Protein AF-A0AA43M9Z5-F1 (afdb_monomer_lite)

Foldseek 3Di:
DVVVQVLQLVLLVVLVVCVLVVNDLVRSCVVSVHDSVVSVVSVVQFQDDDPDDDDDDPPPCPPPCSVVCVVPVVRTDPDPPSSHDDDPDDPDLFDPVNLVVLLVVLVVFVVVVVDPAREDDLVSQQVVCCVPTDDPPDHDDSVNSVVSCVVSQKDLDQDDPVCVVQNVVCVRHSIGRD

Radius of gyration: 25.58 Å; chains: 1; bounding box: 58×34×64 Å

Sequence (178 aa):
MKRKLKLLEYRRLQGARLLMKGVPKAEVARQLGVSRQSVQNWAIRLTVKRETGFGGNVANSFHAEQDEFLRNKKRYKTSYQDLRCQPLGRPRMIAKADLHWLKKVLKAGAKNSGYSTDKWTLSRIQDLIQKACLAEGETISRTQVMRTIQELGFGCAKPSSENQALLRKWERLGWIEV

Organism: NCBI:txid1743169

Secondary structure (DSSP, 8-state):
-HHHHHHHHHHHHHHHHHHHTT--HHHHHHHHT--HHHHHHHHHHHS---SS-----TTS-TTTHHHHHHHTGGGS-S-GGGGS-PPPSSPPSS-HHHHHHHHHHHHH-GGGGT-SSS---HHHHHHHHHHHT--TT----HHHHHHHHHHTTEE-SPPPTT-HHHHHHHHHHS-EE-

pLDDT: mean 71.82, std 17.53, range [29.47, 91.69]

Structure (mmCIF, N/CA/C/O backbone):
data_AF-A0AA43M9Z5-F1
#
_entry.id   AF-A0AA43M9Z5-F1
#
loop_
_atom_site.group_PDB
_atom_site.id
_atom_site.type_symbol
_atom_site.label_atom_id
_atom_site.label_alt_id
_atom_site.label_comp_id
_atom_site.label_asym_id
_atom_site.label_entity_id
_atom_site.label_seq_id
_atom_site.pdbx_PDB_ins_code
_atom_site.Cartn_x
_atom_site.Cartn_y
_atom_site.Cartn_z
_atom_site.occupancy
_atom_site.B_iso_or_equiv
_atom_site.auth_seq_id
_atom_site.auth_comp_id
_atom_site.auth_asym_id
_atom_site.auth_atom_id
_atom_site.pdbx_PDB_model_num
ATOM 1 N N . MET A 1 1 ? -2.657 12.749 -11.874 1.00 52.72 1 MET A N 1
ATOM 2 C CA . MET A 1 1 ? -1.546 11.787 -11.635 1.00 52.72 1 MET A CA 1
ATOM 3 C C . MET A 1 1 ? -1.755 10.404 -12.282 1.00 52.72 1 MET A C 1
ATOM 5 O O . MET A 1 1 ? -0.901 9.981 -13.053 1.00 52.72 1 MET A O 1
ATOM 9 N N . LYS A 1 2 ? -2.891 9.713 -12.064 1.00 50.81 2 LYS A N 1
ATOM 10 C CA . LYS A 1 2 ? -3.145 8.337 -12.568 1.00 50.81 2 LYS A CA 1
ATOM 11 C C . LYS A 1 2 ? -3.080 8.168 -14.104 1.00 50.81 2 LYS A C 1
ATOM 13 O O . LYS A 1 2 ? -2.555 7.167 -14.577 1.00 50.81 2 LYS A O 1
ATOM 18 N N . ARG A 1 3 ? -3.558 9.148 -14.890 1.00 47.16 3 ARG A N 1
ATOM 19 C CA . ARG A 1 3 ? -3.531 9.106 -16.374 1.00 47.16 3 ARG A CA 1
ATOM 20 C C . ARG A 1 3 ? -2.104 9.084 -16.951 1.00 47.16 3 ARG A C 1
ATOM 22 O O . ARG A 1 3 ? -1.820 8.287 -17.837 1.00 47.16 3 ARG A O 1
ATOM 29 N N . LYS A 1 4 ? -1.189 9.887 -16.392 1.00 60.78 4 LYS A N 1
ATOM 30 C CA . LYS A 1 4 ? 0.230 9.942 -16.798 1.00 60.78 4 LYS A CA 1
ATOM 31 C C . LYS A 1 4 ? 0.947 8.608 -16.551 1.00 60.78 4 LYS A C 1
ATOM 33 O O . LYS A 1 4 ? 1.700 8.154 -17.403 1.00 60.78 4 LYS A O 1
ATOM 38 N N . LEU A 1 5 ? 0.666 7.951 -15.422 1.00 63.03 5 LEU A N 1
ATOM 39 C CA . LEU A 1 5 ? 1.233 6.637 -15.093 1.00 63.03 5 LEU A CA 1
ATOM 40 C C . LEU A 1 5 ? 0.762 5.547 -16.065 1.00 63.03 5 LEU A C 1
ATOM 42 O O . LEU A 1 5 ? 1.591 4.796 -16.574 1.00 63.03 5 LEU A O 1
ATOM 46 N N . LYS A 1 6 ? -0.538 5.522 -16.393 1.00 67.00 6 LYS A N 1
ATOM 47 C CA . LYS A 1 6 ? -1.093 4.597 -17.395 1.00 67.00 6 LYS A CA 1
ATOM 48 C C . LYS A 1 6 ? -0.461 4.790 -18.778 1.00 67.00 6 LYS A C 1
ATOM 50 O O . LYS A 1 6 ? -0.138 3.808 -19.435 1.00 67.00 6 LYS A O 1
ATOM 55 N N . LEU A 1 7 ? -0.232 6.036 -19.200 1.00 71.50 7 LEU A N 1
ATOM 56 C CA . LEU A 1 7 ? 0.425 6.331 -20.479 1.00 71.50 7 LEU A CA 1
ATOM 57 C C . LEU A 1 7 ? 1.883 5.844 -20.512 1.00 71.50 7 LEU A C 1
ATOM 59 O O . LEU A 1 7 ? 2.327 5.270 -21.503 1.00 71.50 7 LEU A O 1
ATOM 63 N N . LEU A 1 8 ? 2.630 6.044 -19.423 1.00 72.56 8 LEU A N 1
ATOM 64 C CA . LEU A 1 8 ? 4.006 5.552 -19.315 1.00 72.56 8 LEU A CA 1
ATOM 65 C C . LEU A 1 8 ? 4.063 4.021 -19.302 1.00 72.56 8 LEU A C 1
ATOM 67 O O . LEU A 1 8 ? 4.955 3.441 -19.913 1.00 72.56 8 LEU A O 1
ATOM 71 N N . GLU A 1 9 ? 3.108 3.367 -18.643 1.00 75.06 9 GLU A N 1
ATOM 72 C CA . GLU A 1 9 ? 2.960 1.913 -18.694 1.00 75.06 9 GLU A CA 1
ATOM 73 C C . GLU A 1 9 ? 2.665 1.418 -20.107 1.00 75.06 9 GLU A C 1
ATOM 75 O O . GLU A 1 9 ? 3.352 0.524 -20.591 1.00 75.06 9 GLU A O 1
ATOM 80 N N . TYR A 1 10 ? 1.720 2.054 -20.801 1.00 72.06 10 TYR A N 1
ATOM 81 C CA . TYR A 1 10 ? 1.410 1.743 -22.192 1.00 72.06 10 TYR A CA 1
ATOM 82 C C . TYR A 1 10 ? 2.655 1.831 -23.083 1.00 72.06 10 TYR A C 1
ATOM 84 O O . TYR A 1 10 ? 2.948 0.889 -23.815 1.00 72.06 10 TYR A O 1
ATOM 92 N N . ARG A 1 11 ? 3.446 2.908 -22.969 1.00 80.69 11 ARG A N 1
ATOM 93 C CA . ARG A 1 11 ? 4.699 3.066 -23.731 1.00 80.69 11 ARG A CA 1
ATOM 94 C C . ARG A 1 11 ? 5.707 1.955 -23.439 1.00 80.69 11 ARG A C 1
ATOM 96 O O . ARG A 1 11 ? 6.292 1.422 -24.375 1.00 80.69 11 ARG A O 1
ATOM 103 N N . ARG A 1 12 ? 5.875 1.560 -22.172 1.00 84.12 12 ARG A N 1
ATOM 104 C CA . ARG A 1 12 ? 6.760 0.439 -21.801 1.00 84.12 12 ARG A CA 1
ATOM 105 C C . ARG A 1 12 ? 6.303 -0.879 -22.420 1.00 84.12 12 ARG A C 1
ATOM 107 O O . ARG A 1 12 ? 7.128 -1.628 -22.932 1.00 84.12 12 ARG A O 1
ATOM 114 N N . LEU A 1 13 ? 4.997 -1.140 -22.416 1.00 79.38 13 LEU A N 1
ATOM 115 C CA . LEU A 1 13 ? 4.423 -2.350 -23.004 1.00 79.38 13 LEU A CA 1
ATOM 116 C C . LEU A 1 13 ? 4.549 -2.368 -24.533 1.00 79.38 13 LEU A C 1
ATOM 118 O O . LEU A 1 13 ? 4.893 -3.405 -25.097 1.00 79.38 13 LEU A O 1
ATOM 122 N N . GLN A 1 14 ? 4.327 -1.238 -25.212 1.00 79.56 14 GLN A N 1
ATOM 123 C CA . GLN A 1 14 ? 4.552 -1.142 -26.660 1.00 79.56 14 GLN A CA 1
ATOM 124 C C . GLN A 1 14 ? 6.033 -1.307 -27.014 1.00 79.56 14 GLN A C 1
ATOM 126 O O . GLN A 1 14 ? 6.358 -2.053 -27.933 1.00 79.56 14 GLN A O 1
ATOM 131 N N . GLY A 1 15 ? 6.935 -0.696 -26.240 1.00 82.88 15 GLY A N 1
ATOM 132 C CA . GLY A 1 15 ? 8.378 -0.864 -26.417 1.00 82.88 15 GLY A CA 1
ATOM 133 C C . GLY A 1 15 ? 8.807 -2.317 -26.276 1.00 82.88 15 GLY A C 1
ATOM 134 O O . GLY A 1 15 ? 9.537 -2.822 -27.121 1.00 82.88 15 GLY A O 1
ATOM 135 N N . ALA A 1 16 ? 8.277 -3.022 -25.275 1.00 79.81 16 ALA A N 1
ATOM 136 C CA . ALA A 1 16 ? 8.499 -4.454 -25.105 1.00 79.81 16 ALA A CA 1
ATOM 137 C C . ALA A 1 16 ? 8.055 -5.264 -26.328 1.00 79.81 16 ALA A C 1
ATOM 139 O O . ALA A 1 16 ? 8.799 -6.113 -26.809 1.00 79.81 16 ALA A O 1
ATOM 140 N N . ARG A 1 17 ? 6.859 -4.982 -26.863 1.00 79.94 17 ARG A N 1
ATOM 141 C CA . ARG A 1 17 ? 6.331 -5.669 -28.052 1.00 79.94 17 ARG A CA 1
ATOM 142 C C . ARG A 1 17 ? 7.214 -5.454 -29.275 1.00 79.94 17 ARG A C 1
ATOM 144 O O . ARG A 1 17 ? 7.475 -6.412 -29.991 1.00 79.94 17 ARG A O 1
ATOM 151 N N . LEU A 1 18 ? 7.670 -4.224 -29.511 1.00 79.94 18 LEU A N 1
ATOM 152 C CA . LEU A 1 18 ? 8.552 -3.910 -30.637 1.00 79.94 18 LEU A CA 1
ATOM 153 C C . LEU A 1 18 ? 9.917 -4.594 -30.488 1.00 79.94 18 LEU A C 1
ATOM 155 O O . LEU A 1 18 ? 10.393 -5.207 -31.438 1.00 79.94 18 LEU A O 1
ATOM 159 N N . LEU A 1 19 ? 10.498 -4.580 -29.284 1.00 75.12 19 LEU A N 1
ATOM 160 C CA . LEU A 1 19 ? 11.741 -5.300 -28.992 1.00 75.12 19 LEU A CA 1
ATOM 161 C C . LEU A 1 19 ? 11.600 -6.810 -29.240 1.00 75.12 19 LEU A C 1
ATOM 163 O O . LEU A 1 19 ? 12.474 -7.410 -29.853 1.00 75.12 19 LEU A O 1
ATOM 167 N N . MET A 1 20 ? 10.482 -7.422 -28.835 1.00 68.88 20 MET A N 1
ATOM 168 C CA . MET A 1 20 ? 10.211 -8.847 -29.088 1.00 68.88 20 MET A CA 1
ATOM 169 C C . MET A 1 20 ? 9.983 -9.170 -30.568 1.00 68.88 20 MET A C 1
ATOM 171 O O . MET A 1 20 ? 10.249 -10.290 -30.995 1.00 68.88 20 MET A O 1
ATOM 175 N N . LYS A 1 21 ? 9.496 -8.202 -31.353 1.00 69.62 21 LYS A N 1
ATOM 176 C CA . LYS A 1 21 ? 9.405 -8.294 -32.818 1.00 69.62 21 LYS A CA 1
ATOM 177 C C . LYS A 1 21 ? 10.762 -8.096 -33.513 1.00 69.62 21 LYS A C 1
ATOM 179 O O . LYS A 1 21 ? 10.806 -8.128 -34.735 1.00 69.62 21 LYS A O 1
ATOM 184 N N . GLY A 1 22 ? 11.845 -7.881 -32.761 1.00 68.50 22 GLY A N 1
ATOM 185 C CA . GLY A 1 22 ? 13.194 -7.693 -33.299 1.00 68.50 22 GLY A CA 1
ATOM 186 C C . GLY A 1 22 ? 13.501 -6.264 -33.752 1.00 68.50 22 GLY A C 1
ATOM 187 O O . GLY A 1 22 ? 14.531 -6.041 -34.384 1.00 68.50 22 GLY A O 1
ATOM 188 N N . VAL A 1 23 ? 12.644 -5.287 -33.430 1.00 75.12 23 VAL A N 1
ATOM 189 C CA . VAL A 1 23 ? 12.869 -3.884 -33.801 1.00 75.12 23 VAL A CA 1
ATOM 190 C C . VAL A 1 23 ? 14.068 -3.321 -33.016 1.00 75.12 23 VAL A C 1
ATOM 192 O O . VAL A 1 23 ? 14.096 -3.434 -31.784 1.00 75.12 23 VAL A O 1
ATOM 195 N N . PRO A 1 24 ? 15.047 -2.668 -33.676 1.00 78.69 24 PRO A N 1
ATOM 196 C CA . PRO A 1 24 ? 16.216 -2.105 -33.003 1.00 78.69 24 PRO A CA 1
ATOM 197 C C . PRO A 1 24 ? 15.849 -1.063 -31.938 1.00 78.69 24 PRO A C 1
ATOM 199 O O . PRO A 1 24 ? 14.963 -0.234 -32.137 1.00 78.69 24 PRO A O 1
ATOM 202 N N . LYS A 1 25 ? 16.591 -1.014 -30.822 1.00 78.88 25 LYS A N 1
ATOM 203 C CA . LYS A 1 25 ? 16.281 -0.125 -29.678 1.00 78.88 25 LYS A CA 1
ATOM 204 C C . LYS A 1 25 ? 16.172 1.357 -30.060 1.00 78.88 25 LYS A C 1
ATOM 206 O O . LYS A 1 25 ? 15.367 2.082 -29.483 1.00 78.88 25 LYS A O 1
ATOM 211 N N . ALA A 1 26 ? 16.986 1.805 -31.016 1.00 82.81 26 ALA A N 1
ATOM 212 C CA . ALA A 1 26 ? 16.965 3.176 -31.524 1.00 82.81 26 ALA A CA 1
ATOM 213 C C . ALA A 1 26 ? 15.691 3.486 -32.330 1.00 82.81 26 ALA A C 1
ATOM 215 O O . ALA A 1 26 ? 15.145 4.579 -32.213 1.00 82.81 26 ALA A O 1
ATOM 216 N N . GLU A 1 27 ? 15.196 2.519 -33.102 1.00 81.56 27 GLU A N 1
ATOM 217 C CA . GLU A 1 27 ? 13.931 2.625 -33.835 1.00 81.56 27 GLU A CA 1
ATOM 218 C C . GLU A 1 27 ? 12.749 2.633 -32.855 1.00 81.56 27 GLU A C 1
ATOM 220 O O . GLU A 1 27 ? 11.900 3.516 -32.915 1.00 81.56 27 GLU A O 1
ATOM 225 N N . VAL A 1 28 ? 12.759 1.744 -31.855 1.00 83.50 28 VAL A N 1
ATOM 226 C CA . VAL A 1 28 ? 11.759 1.740 -30.770 1.00 83.50 28 VAL A CA 1
ATOM 227 C C . VAL A 1 28 ? 11.720 3.082 -30.027 1.00 83.50 28 VAL A C 1
ATOM 229 O O . VAL A 1 28 ? 10.645 3.589 -29.709 1.00 83.50 28 VAL A O 1
ATOM 232 N N . ALA A 1 29 ? 12.885 3.674 -29.755 1.00 89.38 29 ALA A N 1
ATOM 233 C CA . ALA A 1 29 ? 13.003 4.974 -29.102 1.00 89.38 29 ALA A CA 1
ATOM 234 C C . ALA A 1 29 ? 12.361 6.099 -29.934 1.00 89.38 29 ALA A C 1
ATOM 236 O O . ALA A 1 29 ? 11.580 6.884 -29.393 1.00 89.38 29 ALA A O 1
ATOM 237 N N . ARG A 1 30 ? 12.630 6.123 -31.249 1.00 90.88 30 ARG A N 1
ATOM 238 C CA . ARG A 1 30 ? 12.031 7.076 -32.195 1.00 90.88 30 ARG A CA 1
ATOM 239 C C . ARG A 1 30 ? 10.513 6.915 -32.281 1.00 90.88 30 ARG A C 1
ATOM 241 O O . ARG A 1 30 ? 9.798 7.895 -32.105 1.00 90.88 30 ARG A O 1
ATOM 248 N N . GLN A 1 31 ? 10.019 5.687 -32.451 1.00 89.38 31 GLN A N 1
ATOM 249 C CA . GLN A 1 31 ? 8.582 5.409 -32.586 1.00 89.38 31 GLN A CA 1
ATOM 250 C C . GLN A 1 31 ? 7.772 5.765 -31.334 1.00 89.38 31 GLN A C 1
ATOM 252 O O . GLN A 1 31 ? 6.611 6.154 -31.432 1.00 89.38 31 GLN A O 1
ATOM 257 N N . LEU A 1 32 ? 8.364 5.627 -30.144 1.00 87.06 32 LEU A N 1
ATOM 258 C CA . LEU A 1 32 ? 7.666 5.853 -28.874 1.00 87.06 32 LEU A CA 1
ATOM 259 C C . LEU A 1 32 ? 7.961 7.212 -28.229 1.00 87.06 32 LEU A C 1
ATOM 261 O O . LEU A 1 32 ? 7.405 7.500 -27.163 1.00 87.06 32 LEU A O 1
ATOM 265 N N . GLY A 1 33 ? 8.823 8.032 -28.839 1.00 90.38 33 GLY A N 1
ATOM 266 C CA . GLY A 1 33 ? 9.233 9.332 -28.304 1.00 90.38 33 GLY A CA 1
ATOM 267 C C . GLY A 1 33 ? 9.918 9.222 -26.938 1.00 90.38 33 GLY A C 1
ATOM 268 O O . GLY A 1 33 ? 9.604 9.979 -26.019 1.00 90.38 33 GLY A O 1
ATOM 269 N N . VAL A 1 34 ? 10.800 8.233 -26.765 1.00 90.88 34 VAL A N 1
ATOM 270 C CA . VAL A 1 34 ? 11.553 7.994 -25.520 1.00 90.88 34 VAL A CA 1
ATOM 271 C C . VAL A 1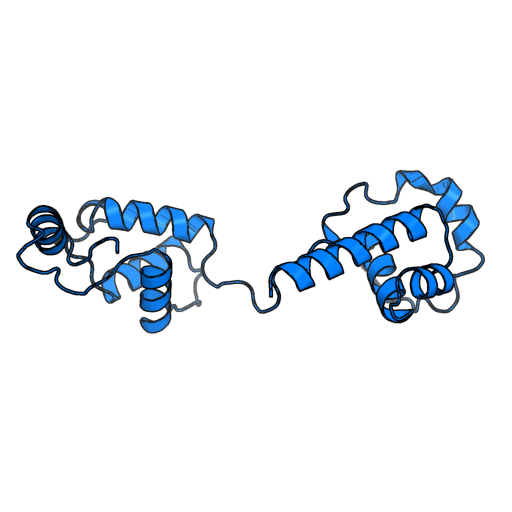 34 ? 13.052 7.940 -25.792 1.00 90.88 34 VAL A C 1
ATOM 273 O O . VAL A 1 34 ? 13.481 7.729 -26.919 1.00 90.88 34 VAL A O 1
ATOM 276 N N . SER A 1 35 ? 13.877 8.087 -24.755 1.00 90.00 35 SER A N 1
ATOM 277 C CA . SER A 1 35 ? 15.326 7.949 -24.914 1.00 90.00 35 SER A CA 1
ATOM 278 C C . SER A 1 35 ? 15.731 6.497 -25.197 1.00 90.00 35 SER A C 1
ATOM 280 O O . SER A 1 35 ? 15.156 5.556 -24.642 1.00 90.00 35 SER A O 1
ATOM 282 N N . ARG A 1 36 ? 16.796 6.302 -25.989 1.00 82.88 36 ARG A N 1
ATOM 283 C CA . ARG A 1 36 ? 17.411 4.979 -26.218 1.00 82.88 36 ARG A CA 1
ATOM 284 C C . ARG A 1 36 ? 17.769 4.276 -24.903 1.00 82.88 36 ARG A C 1
ATOM 286 O O . ARG A 1 36 ? 17.562 3.071 -24.786 1.00 82.88 36 ARG A O 1
ATOM 293 N N . GLN A 1 37 ? 18.230 5.026 -23.897 1.00 83.12 37 GLN A N 1
ATOM 294 C CA . GLN A 1 37 ? 18.539 4.501 -22.562 1.00 83.12 37 GLN A CA 1
ATOM 295 C C . GLN A 1 37 ? 17.308 3.901 -21.864 1.00 83.12 37 GLN A C 1
ATOM 297 O O . GLN A 1 37 ? 17.410 2.873 -21.198 1.00 83.12 37 GLN A O 1
ATOM 302 N N . SER A 1 38 ? 16.125 4.496 -22.048 1.00 87.06 38 SER A N 1
ATOM 303 C CA . SER A 1 38 ? 14.878 3.948 -21.499 1.00 87.06 38 SER A CA 1
ATOM 304 C C . SER A 1 38 ? 14.572 2.578 -22.102 1.00 87.06 38 SER A C 1
ATOM 306 O O . SER A 1 38 ? 14.267 1.637 -21.374 1.00 87.06 38 SER A O 1
ATOM 308 N N . VAL A 1 39 ? 14.730 2.449 -23.422 1.00 82.69 39 VAL A N 1
ATOM 309 C CA . VAL A 1 39 ? 14.526 1.189 -24.150 1.00 82.69 39 VAL A CA 1
ATOM 310 C C . VAL A 1 39 ? 15.572 0.137 -23.758 1.00 82.69 39 VAL A C 1
ATOM 312 O O . VAL A 1 39 ? 15.222 -1.024 -23.555 1.00 82.69 39 VAL A O 1
ATOM 315 N N . GLN A 1 40 ? 16.837 0.536 -23.579 1.00 79.88 40 GLN A N 1
ATOM 316 C CA . GLN A 1 40 ? 17.909 -0.322 -23.053 1.00 79.88 40 GLN A CA 1
ATOM 317 C C . GLN A 1 40 ? 17.528 -0.900 -21.682 1.00 79.88 40 GLN A C 1
ATOM 319 O O . GLN A 1 40 ? 17.605 -2.111 -21.486 1.00 79.88 40 GLN A O 1
ATOM 324 N N . ASN A 1 41 ? 17.047 -0.060 -20.762 1.00 81.06 41 ASN A N 1
ATOM 325 C CA . ASN A 1 41 ? 16.623 -0.487 -19.428 1.00 81.06 41 ASN A CA 1
ATOM 326 C C . ASN A 1 41 ? 15.418 -1.442 -19.471 1.00 81.06 41 ASN A C 1
ATOM 328 O O . ASN A 1 41 ? 15.334 -2.361 -18.657 1.00 81.06 41 ASN A O 1
ATOM 332 N N . TRP A 1 42 ? 14.484 -1.256 -20.410 1.00 82.88 42 TRP A N 1
ATOM 333 C CA . TRP A 1 42 ? 13.375 -2.197 -20.606 1.00 82.88 42 TRP A CA 1
ATOM 334 C C . TRP A 1 42 ? 13.871 -3.547 -21.122 1.00 82.88 42 TRP A C 1
ATOM 336 O O . TRP A 1 42 ? 13.449 -4.574 -20.600 1.00 82.88 42 TRP A O 1
ATOM 346 N N . ALA A 1 43 ? 14.801 -3.550 -22.081 1.00 76.25 43 ALA A N 1
ATOM 347 C CA . ALA A 1 43 ? 15.413 -4.773 -22.596 1.00 76.25 43 ALA A CA 1
ATOM 348 C C . ALA A 1 43 ? 16.142 -5.554 -21.489 1.00 76.25 43 ALA A C 1
ATOM 350 O O . ALA A 1 43 ? 15.909 -6.748 -21.351 1.00 76.25 43 ALA A O 1
ATOM 351 N N . ILE A 1 44 ? 16.928 -4.872 -20.644 1.00 73.62 44 ILE A N 1
ATOM 352 C CA . ILE A 1 44 ? 17.620 -5.484 -19.491 1.00 73.62 44 ILE A CA 1
ATOM 353 C C . ILE A 1 44 ? 16.629 -6.164 -18.532 1.00 73.62 44 ILE A C 1
ATOM 355 O O . ILE A 1 44 ? 16.910 -7.229 -17.992 1.00 73.62 44 ILE A O 1
ATOM 359 N N . ARG A 1 45 ? 15.450 -5.570 -18.308 1.00 72.06 45 ARG A N 1
ATOM 360 C CA . ARG A 1 45 ? 14.418 -6.171 -17.444 1.00 72.06 45 ARG A CA 1
ATOM 361 C C . ARG A 1 45 ? 13.725 -7.378 -18.081 1.00 72.06 45 ARG A C 1
ATOM 363 O O . ARG A 1 45 ? 13.277 -8.253 -17.349 1.00 72.06 45 ARG A O 1
ATOM 370 N N . LEU A 1 46 ? 13.634 -7.429 -19.411 1.00 71.38 46 LEU A N 1
ATOM 371 C CA . LEU A 1 46 ? 12.989 -8.521 -20.149 1.00 71.38 46 LEU A CA 1
ATOM 372 C C . LEU A 1 46 ? 13.869 -9.771 -20.300 1.00 71.38 46 LEU A C 1
ATOM 374 O O . LEU A 1 46 ? 13.331 -10.860 -20.477 1.00 71.38 46 LEU A O 1
ATOM 378 N N . THR A 1 47 ? 15.196 -9.641 -20.239 1.00 65.62 47 THR A N 1
ATOM 379 C CA . THR A 1 47 ? 16.129 -10.746 -20.530 1.00 65.62 47 THR A CA 1
ATOM 380 C C . THR A 1 47 ? 16.323 -11.751 -19.389 1.00 65.62 47 THR A C 1
ATOM 382 O O . THR A 1 47 ? 16.883 -12.808 -19.631 1.00 65.62 47 THR A O 1
ATOM 385 N N . VAL A 1 48 ? 15.792 -11.479 -18.191 1.00 55.00 48 VAL A N 1
ATOM 386 C CA . VAL A 1 48 ? 15.920 -12.277 -16.951 1.00 55.00 48 VAL A CA 1
ATOM 387 C C . VAL A 1 48 ? 17.355 -12.501 -16.465 1.00 55.00 48 VAL A C 1
ATOM 389 O O . VAL A 1 48 ? 18.230 -12.989 -17.169 1.00 55.00 48 VAL A O 1
ATOM 392 N N . LYS A 1 49 ? 17.532 -12.168 -15.177 1.00 46.72 49 LYS A N 1
ATOM 393 C CA . LYS A 1 49 ? 18.577 -12.611 -14.241 1.00 46.72 49 LYS A CA 1
ATOM 394 C C . LYS A 1 49 ? 19.327 -13.869 -14.705 1.00 46.72 49 LYS A C 1
ATOM 396 O O . LYS A 1 49 ? 18.761 -14.958 -14.668 1.00 46.72 49 LYS A O 1
ATOM 401 N N . ARG A 1 50 ? 20.620 -13.729 -15.010 1.00 37.62 50 ARG A N 1
ATOM 402 C CA . ARG A 1 50 ? 21.556 -14.845 -14.840 1.00 37.62 50 ARG A CA 1
ATOM 403 C C . ARG A 1 50 ? 21.613 -15.163 -13.346 1.00 37.62 50 ARG A C 1
ATOM 405 O O . ARG A 1 50 ? 21.771 -14.250 -12.531 1.00 37.62 50 ARG A O 1
ATOM 412 N N . GLU A 1 51 ? 21.430 -16.428 -12.992 1.00 36.16 51 GLU A N 1
ATOM 413 C CA . GLU A 1 5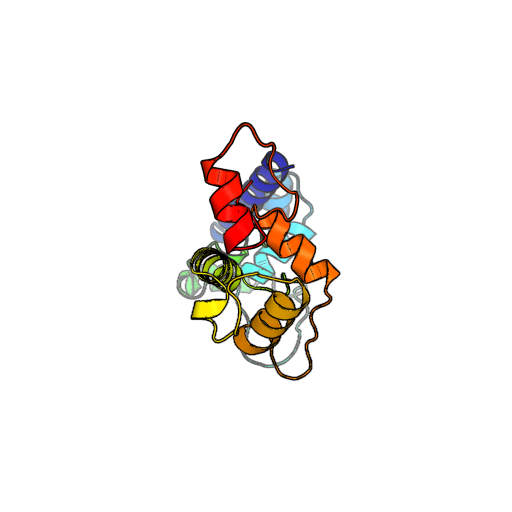1 ? 21.922 -16.941 -11.718 1.00 36.16 51 GLU A CA 1
ATOM 414 C C . GLU A 1 51 ? 23.418 -16.621 -11.658 1.00 36.16 51 GLU A C 1
ATOM 416 O O . GLU A 1 51 ? 24.152 -16.937 -12.588 1.00 36.16 51 GLU A O 1
ATOM 421 N N . THR A 1 52 ? 23.825 -15.920 -10.597 1.00 33.31 52 THR A N 1
ATOM 422 C CA . THR A 1 52 ? 25.207 -15.811 -10.100 1.00 33.31 52 THR A CA 1
ATOM 423 C C . THR A 1 52 ? 26.315 -15.418 -11.094 1.00 33.31 52 THR A C 1
ATOM 425 O O . THR A 1 52 ? 26.760 -16.206 -11.918 1.00 33.31 52 THR A O 1
ATOM 428 N N . GLY A 1 53 ? 26.889 -14.228 -10.880 1.00 35.28 53 GLY A N 1
ATOM 429 C CA . GLY A 1 53 ? 28.277 -13.938 -11.256 1.00 35.28 53 GLY A CA 1
ATOM 430 C C . GLY A 1 53 ? 28.467 -13.002 -12.453 1.00 35.28 53 GLY A C 1
ATOM 431 O O . GLY A 1 53 ? 28.073 -13.298 -13.573 1.00 35.28 53 GLY A O 1
ATOM 432 N N . PHE A 1 54 ? 29.159 -11.895 -12.177 1.00 29.47 54 PHE A N 1
ATOM 433 C CA . PHE A 1 54 ? 29.824 -10.979 -13.111 1.00 29.47 54 PHE A CA 1
ATOM 434 C C . PHE A 1 54 ? 28.965 -10.109 -14.050 1.00 29.47 54 PHE A C 1
ATOM 436 O O . PHE A 1 54 ? 28.374 -10.545 -15.036 1.00 29.47 54 PHE A O 1
ATOM 443 N N . GLY A 1 55 ? 28.983 -8.801 -13.761 1.00 38.59 55 GLY A N 1
ATOM 444 C CA . GLY A 1 55 ? 28.477 -7.747 -14.633 1.00 38.59 55 GLY A CA 1
ATOM 445 C C . GLY A 1 55 ? 29.319 -7.624 -15.903 1.00 38.59 55 GLY A C 1
ATOM 446 O O . GLY A 1 55 ? 30.459 -7.176 -15.857 1.00 38.59 55 GLY A O 1
ATOM 447 N N . GLY A 1 56 ? 28.739 -8.011 -17.038 1.00 32.16 56 GLY A N 1
ATOM 448 C CA . GLY A 1 56 ? 29.291 -7.777 -18.371 1.00 32.16 56 GLY A CA 1
ATOM 449 C C . GLY A 1 56 ? 28.633 -6.567 -19.033 1.00 32.16 56 GLY A C 1
ATOM 450 O O . GLY A 1 56 ? 27.408 -6.435 -19.046 1.00 32.16 56 GLY A O 1
ATOM 451 N N . ASN A 1 57 ? 29.454 -5.674 -19.577 1.00 34.38 57 ASN A N 1
ATOM 452 C CA . ASN A 1 57 ? 29.047 -4.446 -20.250 1.00 34.38 57 ASN A CA 1
ATOM 453 C C . ASN A 1 57 ? 28.352 -4.776 -21.591 1.00 34.38 57 ASN A C 1
ATOM 455 O O . ASN A 1 57 ? 28.978 -5.308 -22.504 1.00 34.38 57 ASN A O 1
ATOM 459 N N . VAL A 1 58 ? 27.055 -4.464 -21.725 1.00 39.91 58 VAL A N 1
ATOM 460 C CA . VAL A 1 58 ? 26.199 -4.805 -22.892 1.00 39.91 58 VAL A CA 1
ATOM 461 C C . VAL A 1 58 ? 26.449 -3.878 -24.098 1.00 39.91 58 VAL A C 1
ATOM 463 O O . VAL A 1 58 ? 25.518 -3.488 -24.806 1.00 39.91 58 VAL A O 1
ATOM 466 N N . ALA A 1 59 ? 27.698 -3.453 -24.291 1.00 34.19 59 ALA A N 1
ATOM 467 C CA . ALA A 1 59 ? 28.092 -2.537 -25.356 1.00 34.19 59 ALA A CA 1
ATOM 468 C C . ALA A 1 59 ? 28.585 -3.264 -26.621 1.00 34.19 59 ALA A C 1
ATOM 470 O O . ALA A 1 59 ? 28.386 -2.736 -27.709 1.00 34.19 59 ALA A O 1
ATOM 471 N N . ASN A 1 60 ? 29.118 -4.490 -26.511 1.00 29.84 60 ASN A N 1
ATOM 472 C CA . ASN A 1 60 ? 29.809 -5.154 -27.631 1.00 29.84 60 ASN A CA 1
ATOM 473 C C . ASN A 1 60 ? 29.111 -6.396 -28.228 1.00 29.84 60 ASN A C 1
ATOM 475 O O . ASN A 1 60 ? 29.687 -7.048 -29.089 1.00 29.84 60 ASN A O 1
ATOM 479 N N . SER A 1 61 ? 27.867 -6.714 -27.852 1.00 34.19 61 SER A N 1
ATOM 480 C CA . SER A 1 61 ? 27.211 -7.979 -28.264 1.00 34.19 61 SER A CA 1
ATOM 481 C C . SER A 1 61 ? 26.093 -7.838 -29.307 1.00 34.19 61 SER A C 1
ATOM 483 O O . SER A 1 61 ? 25.336 -8.776 -29.531 1.00 34.19 61 SER A O 1
ATOM 485 N N . PHE A 1 62 ? 25.928 -6.675 -29.948 1.00 38.03 62 PHE A N 1
ATOM 486 C CA . PHE A 1 62 ? 24.665 -6.394 -30.647 1.00 38.03 62 PHE A CA 1
ATOM 487 C C . PHE A 1 62 ? 24.496 -7.068 -32.023 1.00 38.03 62 PHE A C 1
ATOM 489 O O . PHE A 1 62 ? 23.364 -7.185 -32.481 1.00 38.03 62 PHE A O 1
ATOM 496 N N . HIS A 1 63 ? 25.567 -7.548 -32.667 1.00 36.88 63 HIS A N 1
ATOM 497 C CA . HIS A 1 63 ? 25.458 -8.213 -33.978 1.00 36.88 63 HIS A CA 1
ATOM 498 C C . HIS A 1 63 ? 25.393 -9.748 -33.911 1.00 36.88 63 HIS A C 1
ATOM 500 O O . HIS A 1 63 ? 24.815 -10.352 -34.807 1.00 36.88 63 HIS A O 1
ATOM 506 N N . ALA A 1 64 ? 25.897 -10.383 -32.848 1.00 36.25 64 ALA A N 1
ATOM 507 C CA . ALA A 1 64 ? 25.870 -11.846 -32.716 1.00 36.25 64 ALA A CA 1
ATOM 508 C C . ALA A 1 64 ? 24.546 -12.380 -32.128 1.00 36.25 64 ALA A C 1
ATOM 510 O O . ALA A 1 64 ? 24.130 -13.494 -32.432 1.00 36.25 64 ALA A O 1
ATOM 511 N N . GLU A 1 65 ? 23.838 -11.578 -31.325 1.00 45.06 65 GLU A N 1
ATOM 512 C CA . GLU A 1 65 ? 22.677 -12.053 -30.560 1.00 45.06 65 GLU A CA 1
ATOM 513 C C . GLU A 1 65 ? 21.339 -11.993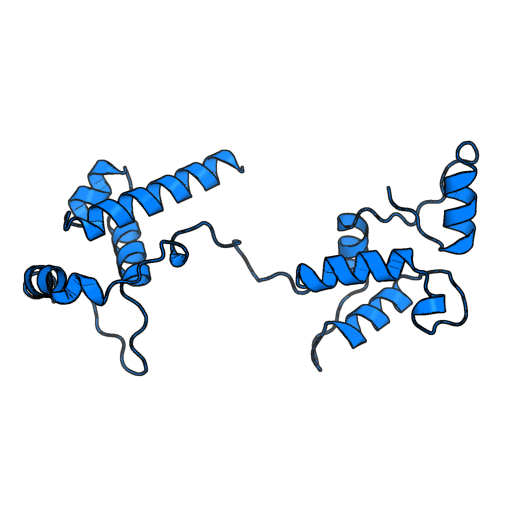 -31.315 1.00 45.06 65 GLU A C 1
ATOM 515 O O . GLU A 1 65 ? 20.386 -12.625 -30.872 1.00 45.06 65 GLU A O 1
ATOM 520 N N . GLN A 1 66 ? 21.206 -11.263 -32.430 1.00 41.50 66 GLN A N 1
ATOM 521 C CA . GLN A 1 66 ? 19.896 -11.073 -33.081 1.00 41.50 66 GLN A CA 1
ATOM 522 C C . GLN A 1 66 ? 19.377 -12.375 -33.726 1.00 41.50 66 GLN A C 1
ATOM 524 O O . GLN A 1 66 ? 18.213 -12.740 -33.546 1.00 41.50 66 GLN A O 1
ATOM 529 N N . ASP A 1 67 ? 20.265 -13.132 -34.369 1.00 38.56 67 ASP A N 1
ATOM 530 C CA . ASP A 1 67 ? 19.971 -14.451 -34.939 1.00 38.56 67 ASP A CA 1
ATOM 531 C C . ASP A 1 67 ? 19.807 -15.539 -33.870 1.00 38.56 67 ASP A C 1
ATOM 533 O O . ASP A 1 67 ? 19.011 -16.468 -34.023 1.00 38.56 67 ASP A O 1
ATOM 537 N N .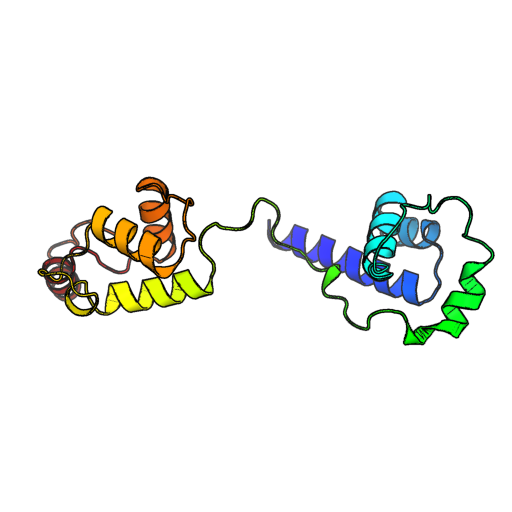 GLU A 1 68 ? 20.542 -15.433 -32.765 1.00 45.34 68 GLU A N 1
ATOM 538 C CA . GLU A 1 68 ? 20.447 -16.358 -31.636 1.00 45.34 68 GLU A CA 1
ATOM 539 C C . GLU A 1 68 ? 19.187 -16.094 -30.786 1.00 45.34 68 GLU A C 1
ATOM 541 O O . GLU A 1 68 ? 18.554 -17.028 -30.292 1.00 45.34 68 GLU A O 1
ATOM 546 N N . PHE A 1 69 ? 18.749 -14.834 -30.686 1.00 38.88 69 PHE A N 1
ATOM 547 C CA . PHE A 1 69 ? 17.485 -14.399 -30.085 1.00 38.88 69 PHE A CA 1
ATOM 548 C C . PHE A 1 69 ? 16.287 -14.979 -30.837 1.00 38.88 69 PHE A C 1
ATOM 550 O O . PHE A 1 69 ? 15.380 -15.532 -30.208 1.00 38.88 69 PHE A O 1
ATOM 557 N N . LEU A 1 70 ? 16.293 -14.888 -32.174 1.00 44.25 70 LEU A N 1
ATOM 558 C CA . LEU A 1 70 ? 15.230 -15.442 -33.018 1.00 44.25 70 LEU A CA 1
ATOM 559 C C . LEU A 1 70 ? 15.144 -16.972 -32.880 1.00 44.25 70 LEU A C 1
ATOM 561 O O . LEU A 1 70 ? 14.037 -17.512 -32.812 1.00 44.25 70 LEU A O 1
ATOM 565 N N . ARG A 1 71 ? 16.288 -17.659 -32.727 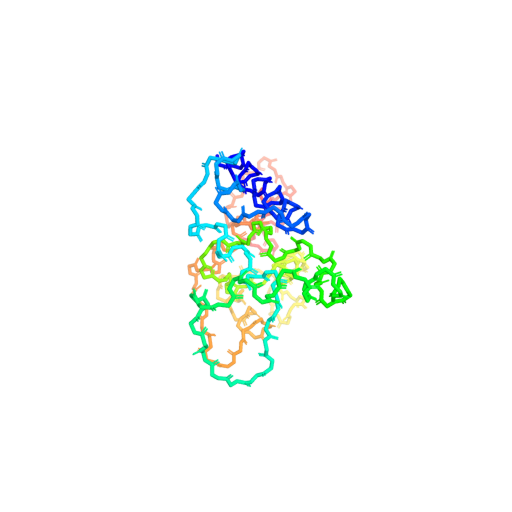1.00 41.97 71 ARG A N 1
ATOM 566 C CA . ARG A 1 71 ? 16.361 -19.103 -32.426 1.00 41.97 71 ARG A CA 1
ATOM 567 C C . ARG A 1 71 ? 15.882 -19.450 -31.007 1.00 41.97 71 ARG A C 1
ATOM 569 O O . ARG A 1 71 ? 15.245 -20.480 -30.807 1.00 41.97 71 ARG A O 1
ATOM 576 N N . ASN A 1 72 ? 16.105 -18.574 -30.025 1.00 39.66 72 ASN A N 1
ATOM 577 C CA . ASN A 1 72 ? 15.827 -18.802 -28.599 1.00 39.66 72 ASN A CA 1
ATOM 578 C C . ASN A 1 72 ? 14.524 -18.161 -28.081 1.00 39.66 72 ASN A C 1
ATOM 580 O O . ASN A 1 72 ? 14.418 -17.823 -26.899 1.00 39.66 72 ASN A O 1
ATOM 584 N N . LYS A 1 73 ? 13.483 -18.040 -28.917 1.00 42.44 73 LYS A N 1
ATOM 585 C CA . LYS A 1 73 ? 12.171 -17.460 -28.547 1.00 42.44 73 LYS A CA 1
ATOM 586 C C . LYS A 1 73 ? 11.550 -18.057 -27.263 1.00 42.44 73 LYS A C 1
ATOM 588 O O . LYS A 1 73 ? 10.795 -17.369 -26.583 1.00 42.44 73 LYS A O 1
ATOM 593 N N . LYS A 1 74 ? 11.906 -19.301 -26.901 1.00 38.09 74 LYS A N 1
ATOM 594 C CA . LYS A 1 74 ? 11.487 -20.004 -25.667 1.00 38.09 74 LYS A CA 1
ATOM 595 C C . LYS A 1 74 ? 12.170 -19.522 -24.370 1.00 38.09 74 LYS A C 1
ATOM 597 O O . LYS A 1 74 ? 11.682 -19.857 -23.297 1.00 38.09 74 LYS A O 1
ATOM 602 N N . ARG A 1 75 ? 13.269 -18.755 -24.438 1.00 37.19 75 ARG A N 1
ATOM 603 C CA . ARG A 1 75 ? 14.002 -18.242 -23.257 1.00 37.19 75 ARG A CA 1
ATOM 604 C C . ARG A 1 75 ? 13.449 -16.920 -22.712 1.00 37.19 75 ARG A C 1
ATOM 606 O O . ARG A 1 75 ? 13.716 -16.570 -21.565 1.00 37.19 75 ARG A O 1
ATOM 613 N N . TYR A 1 76 ? 12.676 -16.181 -23.506 1.00 44.88 76 TYR A N 1
ATOM 614 C CA . TYR A 1 76 ? 12.112 -14.896 -23.093 1.00 44.88 76 TYR A CA 1
ATOM 615 C C . TYR A 1 76 ? 10.846 -15.108 -22.267 1.00 44.88 76 TYR A C 1
ATOM 617 O O . TYR A 1 76 ? 9.908 -15.775 -22.705 1.00 44.88 76 TYR A O 1
ATOM 625 N N . LYS A 1 77 ? 10.807 -14.523 -21.063 1.00 43.84 77 LYS A N 1
ATOM 626 C CA . LYS A 1 77 ? 9.635 -14.595 -20.182 1.00 43.84 77 LYS A CA 1
ATOM 627 C C . LYS A 1 77 ? 8.380 -14.127 -20.916 1.00 43.84 77 LYS A C 1
ATOM 629 O O . LYS A 1 77 ? 8.318 -13.020 -21.441 1.00 43.84 77 LYS A O 1
ATOM 634 N N . THR A 1 78 ? 7.334 -14.940 -20.844 1.00 43.78 78 THR A N 1
ATOM 635 C CA . THR A 1 78 ? 6.002 -14.660 -21.405 1.00 43.78 78 THR A CA 1
ATOM 636 C C . THR A 1 78 ? 5.240 -13.558 -20.645 1.00 43.78 78 THR A C 1
ATOM 638 O O . THR A 1 78 ? 4.140 -13.179 -21.036 1.00 43.78 78 THR A O 1
ATOM 641 N N . SER A 1 79 ? 5.795 -13.000 -19.564 1.00 51.06 79 SER A N 1
ATOM 642 C CA . SER A 1 79 ? 5.054 -12.110 -18.665 1.00 51.06 79 SER A CA 1
ATOM 643 C C . SER A 1 79 ? 5.560 -10.667 -18.699 1.00 51.06 79 SER A C 1
ATOM 645 O O . SER A 1 79 ? 6.630 -10.343 -18.195 1.00 51.06 79 SER A O 1
ATOM 647 N N . TYR A 1 80 ? 4.723 -9.766 -19.220 1.00 57.66 80 TYR A N 1
ATOM 648 C CA . TYR A 1 80 ? 4.922 -8.309 -19.227 1.00 57.66 80 TYR A CA 1
ATOM 649 C C . TYR A 1 80 ? 4.852 -7.646 -17.830 1.00 57.66 80 TYR A C 1
ATOM 651 O O . TYR A 1 80 ? 4.791 -6.417 -17.736 1.00 57.66 80 TYR A O 1
ATOM 659 N N . GLN A 1 81 ? 4.803 -8.425 -16.742 1.00 60.12 81 GLN A N 1
ATOM 660 C CA . GLN A 1 81 ? 4.642 -7.923 -15.371 1.00 60.12 81 GLN A CA 1
ATOM 661 C C . GLN A 1 81 ? 5.795 -7.003 -14.938 1.00 60.12 81 GLN A C 1
ATOM 663 O O . GLN A 1 81 ? 5.539 -5.964 -14.331 1.00 60.12 81 GLN A O 1
ATOM 668 N N . ASP A 1 82 ? 7.033 -7.305 -15.336 1.00 63.56 82 ASP A N 1
ATOM 669 C CA . ASP A 1 82 ? 8.239 -6.571 -14.908 1.00 63.56 82 ASP A CA 1
ATOM 670 C C . ASP A 1 82 ? 8.346 -5.145 -15.497 1.00 63.56 82 ASP A C 1
ATOM 672 O O . ASP A 1 82 ? 9.115 -4.303 -15.019 1.00 63.56 82 ASP A O 1
ATOM 676 N N . LEU A 1 83 ? 7.542 -4.842 -16.523 1.00 67.00 83 LEU A N 1
ATOM 677 C CA . LEU A 1 83 ? 7.464 -3.525 -17.165 1.00 67.00 83 LEU A CA 1
ATOM 678 C C . LEU A 1 83 ? 6.223 -2.717 -16.770 1.00 67.00 83 LEU A C 1
ATOM 680 O O . LEU A 1 83 ? 6.083 -1.555 -17.178 1.00 67.00 83 LEU A O 1
ATOM 684 N N . ARG A 1 84 ? 5.328 -3.290 -15.959 1.00 69.56 84 ARG A N 1
ATOM 685 C CA . ARG A 1 84 ? 4.191 -2.551 -15.401 1.00 69.56 84 ARG A CA 1
ATOM 686 C C . ARG A 1 84 ? 4.659 -1.520 -14.378 1.00 69.56 84 ARG A C 1
ATOM 688 O O . ARG A 1 84 ? 5.793 -1.553 -13.901 1.00 69.56 84 ARG A O 1
ATOM 695 N N . CYS A 1 85 ? 3.806 -0.539 -14.085 1.00 60.09 85 CYS A N 1
ATOM 696 C CA . CYS A 1 85 ? 4.058 0.398 -12.998 1.00 60.09 85 CYS A CA 1
ATOM 697 C C . CYS A 1 85 ? 4.249 -0.375 -11.692 1.00 60.09 85 CYS A C 1
ATOM 699 O O . CYS A 1 85 ? 3.297 -0.937 -11.156 1.00 60.09 85 CYS A O 1
ATOM 701 N N . GLN A 1 86 ? 5.468 -0.353 -11.168 1.00 65.50 86 GLN A N 1
ATOM 702 C CA . GLN A 1 86 ? 5.724 -0.732 -9.788 1.00 65.50 86 GLN A CA 1
ATOM 703 C C . GLN A 1 86 ? 5.447 0.473 -8.877 1.00 65.50 86 GLN A C 1
ATOM 705 O O . GLN A 1 86 ? 5.596 1.618 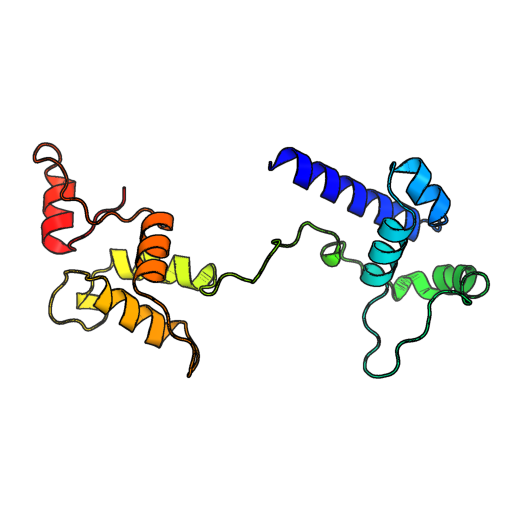-9.329 1.00 65.50 86 GLN A O 1
ATOM 710 N N . PRO A 1 87 ? 5.033 0.254 -7.617 1.00 60.84 87 PRO A N 1
ATOM 711 C CA . PRO A 1 87 ? 4.963 1.325 -6.633 1.00 60.84 87 PRO A CA 1
ATOM 712 C C . PRO A 1 87 ? 6.325 2.024 -6.548 1.00 60.84 87 PRO A C 1
ATOM 714 O O . PRO A 1 87 ? 7.348 1.374 -6.350 1.00 60.84 87 PRO A O 1
ATOM 717 N N . LEU A 1 88 ? 6.346 3.339 -6.757 1.00 61.69 88 LEU A N 1
ATOM 718 C CA . LEU A 1 88 ? 7.561 4.136 -6.609 1.00 61.69 88 LEU A CA 1
ATOM 719 C C . LEU A 1 88 ? 7.818 4.383 -5.115 1.00 61.69 88 LEU A C 1
ATOM 721 O O . LEU A 1 88 ? 6.889 4.750 -4.397 1.00 61.69 88 LEU A O 1
ATOM 725 N N . GLY A 1 89 ? 9.070 4.231 -4.677 1.00 67.50 89 GLY A N 1
ATOM 726 C CA . GLY A 1 89 ? 9.508 4.508 -3.303 1.00 67.50 89 GLY A CA 1
ATOM 727 C C . GLY A 1 89 ? 9.724 3.261 -2.439 1.00 67.50 89 GLY A C 1
ATOM 728 O O . GLY A 1 89 ? 9.570 2.131 -2.905 1.00 67.50 89 GLY A O 1
ATOM 729 N N . ARG A 1 90 ? 10.113 3.479 -1.172 1.00 69.94 90 ARG A N 1
ATOM 730 C CA . ARG A 1 90 ? 10.277 2.404 -0.180 1.00 69.94 90 ARG A CA 1
ATOM 731 C C . ARG A 1 90 ? 8.942 1.660 -0.031 1.00 69.94 90 ARG A C 1
ATOM 733 O O . ARG A 1 90 ? 7.907 2.325 0.092 1.00 69.94 90 ARG A O 1
ATOM 740 N N . PRO A 1 91 ? 8.938 0.316 -0.038 1.00 66.50 91 PRO A N 1
ATOM 741 C CA . PRO A 1 91 ? 7.742 -0.458 0.259 1.00 66.50 91 PRO A CA 1
ATOM 742 C C . PRO A 1 91 ? 7.085 0.017 1.557 1.00 66.50 91 PRO A C 1
ATOM 744 O O . PRO A 1 91 ? 7.761 0.463 2.487 1.00 66.50 91 PRO A O 1
ATOM 747 N N . ARG A 1 92 ? 5.753 -0.056 1.614 1.00 69.19 92 ARG A N 1
ATOM 748 C CA . ARG A 1 92 ? 5.025 0.254 2.848 1.00 69.19 92 ARG A CA 1
ATOM 749 C C . ARG A 1 92 ? 5.444 -0.741 3.928 1.00 69.19 92 ARG A C 1
ATOM 751 O O . ARG A 1 92 ? 5.528 -1.929 3.645 1.00 69.19 92 ARG A O 1
ATOM 758 N N . MET A 1 93 ? 5.662 -0.237 5.141 1.00 73.19 93 MET A N 1
ATOM 759 C CA . MET A 1 93 ? 6.100 -1.046 6.284 1.00 73.19 93 MET A CA 1
ATOM 760 C C . MET A 1 93 ? 5.047 -2.077 6.716 1.00 73.19 93 MET A C 1
ATOM 762 O O . MET A 1 93 ? 5.397 -3.125 7.226 1.00 73.19 93 MET A O 1
ATOM 766 N N . ILE A 1 94 ? 3.762 -1.794 6.472 1.00 81.50 94 ILE A N 1
ATOM 767 C CA . ILE A 1 94 ? 2.654 -2.727 6.704 1.00 81.50 94 ILE A CA 1
ATOM 768 C C . ILE A 1 94 ? 2.122 -3.180 5.342 1.00 81.50 94 ILE A C 1
ATOM 770 O O . ILE A 1 94 ? 1.774 -2.338 4.498 1.00 81.50 94 ILE A O 1
ATOM 774 N N . ALA A 1 95 ? 2.057 -4.494 5.110 1.00 83.25 95 ALA A N 1
ATOM 775 C CA . ALA A 1 95 ? 1.564 -5.030 3.851 1.00 83.25 95 ALA A CA 1
ATOM 776 C C . ALA A 1 95 ? 0.044 -4.842 3.728 1.00 83.25 95 ALA A C 1
ATOM 778 O O . ALA A 1 95 ? -0.693 -4.698 4.701 1.00 83.25 95 ALA A O 1
ATOM 779 N N . LYS A 1 96 ? -0.476 -4.870 2.495 1.00 83.00 96 LYS A N 1
ATOM 780 C CA . LYS A 1 96 ? -1.924 -4.703 2.263 1.00 83.00 96 LYS A CA 1
ATOM 781 C C . LYS A 1 96 ? -2.774 -5.797 2.918 1.00 83.00 96 LYS A C 1
ATOM 783 O O . LYS A 1 96 ? -3.914 -5.525 3.281 1.00 83.00 96 LYS A O 1
ATOM 788 N N . ALA A 1 97 ? -2.241 -7.013 3.032 1.00 83.81 97 ALA A N 1
ATOM 789 C CA . ALA A 1 97 ? -2.928 -8.118 3.693 1.00 83.81 97 ALA A CA 1
ATOM 790 C C . ALA A 1 97 ? -3.116 -7.825 5.190 1.00 83.81 97 ALA A C 1
ATOM 792 O O . ALA A 1 97 ? -4.232 -7.930 5.699 1.00 83.81 97 ALA A O 1
ATOM 793 N N . ASP A 1 98 ? -2.060 -7.335 5.840 1.00 86.50 98 ASP A N 1
ATOM 794 C CA . ASP A 1 98 ? -2.063 -6.953 7.253 1.00 86.50 98 ASP A CA 1
ATOM 795 C C . ASP A 1 98 ? -3.029 -5.801 7.526 1.00 86.50 98 ASP A C 1
ATOM 797 O O . ASP A 1 98 ? -3.743 -5.812 8.521 1.00 86.50 98 ASP A O 1
ATOM 801 N N . LEU A 1 99 ? -3.136 -4.837 6.604 1.00 87.62 99 LEU A N 1
ATOM 802 C CA . LEU A 1 99 ? -4.126 -3.758 6.689 1.00 87.62 99 LEU A CA 1
ATOM 803 C C . LEU A 1 99 ? -5.567 -4.286 6.687 1.00 87.62 99 LEU A C 1
ATOM 805 O O . LEU A 1 99 ? -6.413 -3.807 7.445 1.00 87.62 99 LEU A O 1
ATOM 809 N N . HIS A 1 100 ? -5.859 -5.276 5.840 1.00 88.12 100 HIS A N 1
ATOM 810 C CA . HIS A 1 100 ? -7.189 -5.884 5.776 1.00 88.12 100 HIS A CA 1
ATOM 811 C C . HIS A 1 100 ? -7.503 -6.699 7.031 1.00 88.12 100 HIS A C 1
ATOM 813 O O . HIS A 1 100 ? -8.612 -6.618 7.563 1.00 88.12 100 HIS A O 1
ATOM 819 N N . TRP A 1 101 ? -6.525 -7.454 7.529 1.00 91.50 101 TRP A N 1
ATOM 820 C CA . TRP A 1 101 ? -6.631 -8.160 8.802 1.00 91.50 101 TRP A CA 1
ATOM 821 C C . TRP A 1 101 ? -6.847 -7.184 9.967 1.00 91.50 101 TRP A C 1
ATOM 823 O O . TRP A 1 101 ? -7.812 -7.341 10.715 1.00 91.50 101 TRP A O 1
ATOM 833 N N . LEU A 1 102 ? -6.047 -6.119 10.054 1.00 90.50 102 LEU A N 1
ATOM 834 C CA . LEU A 1 102 ? -6.156 -5.089 11.085 1.00 90.50 102 LEU A CA 1
ATOM 835 C C . LEU A 1 102 ? -7.550 -4.456 11.081 1.00 90.50 102 LEU A C 1
ATOM 837 O O . LEU A 1 102 ? -8.175 -4.329 12.130 1.00 90.50 102 LEU A O 1
ATOM 841 N N . LYS A 1 103 ? -8.097 -4.138 9.901 1.00 89.56 103 LYS A N 1
ATOM 842 C CA . LYS A 1 103 ? -9.468 -3.623 9.774 1.00 89.56 103 LYS A CA 1
ATOM 843 C C . LYS A 1 103 ? -10.511 -4.587 10.349 1.00 89.56 103 LYS A C 1
ATOM 845 O O . LYS A 1 103 ? -11.458 -4.134 10.991 1.00 89.56 103 LYS A O 1
ATOM 850 N N . LYS A 1 104 ? -10.360 -5.899 10.140 1.00 89.19 104 LYS A N 1
ATOM 851 C CA . LYS A 1 104 ? -11.257 -6.908 10.729 1.00 89.19 104 LYS A CA 1
ATOM 852 C C . LYS A 1 104 ? -11.117 -6.969 12.247 1.00 89.19 104 LYS A C 1
ATOM 854 O O . LYS A 1 104 ? -12.131 -6.970 12.938 1.00 89.19 104 LYS A O 1
ATOM 859 N N . VAL A 1 105 ? -9.886 -6.972 12.756 1.00 89.62 105 VAL A N 1
ATOM 860 C CA . VAL A 1 105 ? -9.612 -7.027 14.198 1.00 89.62 105 VAL A CA 1
ATOM 861 C C . VAL A 1 105 ? -10.166 -5.798 14.916 1.00 89.62 105 VAL A C 1
ATOM 863 O O . VAL A 1 105 ? -10.870 -5.932 15.914 1.00 89.62 105 VAL A O 1
ATOM 866 N N . LEU A 1 106 ? -9.963 -4.603 14.357 1.00 87.06 106 LEU A N 1
ATOM 867 C CA . LEU A 1 106 ? -10.514 -3.370 14.919 1.00 87.06 106 LEU A CA 1
ATOM 868 C C . LEU A 1 106 ? -12.049 -3.410 15.001 1.00 87.06 106 LEU A C 1
ATOM 870 O O . LEU A 1 106 ? -12.617 -2.969 15.999 1.00 87.06 106 LEU A O 1
ATOM 874 N N . LYS A 1 107 ? -12.723 -3.994 13.998 1.00 85.44 107 LYS A N 1
ATOM 875 C CA . LYS A 1 107 ? -14.187 -4.181 13.999 1.00 85.44 107 LYS A CA 1
ATOM 876 C C . LYS A 1 107 ? -14.667 -5.217 15.015 1.00 85.44 107 LYS A C 1
ATOM 878 O O . LYS A 1 107 ? -15.769 -5.062 15.538 1.00 85.44 107 LYS A O 1
ATOM 883 N N . ALA A 1 108 ? -13.869 -6.251 15.272 1.00 85.44 108 ALA A N 1
ATOM 884 C CA . ALA A 1 108 ? -14.186 -7.301 16.234 1.00 85.44 108 ALA A CA 1
ATOM 885 C C . ALA A 1 108 ? -14.093 -6.823 17.693 1.00 85.44 108 ALA A C 1
ATOM 887 O O . ALA A 1 108 ? -14.719 -7.436 18.552 1.00 85.44 108 ALA A O 1
ATOM 888 N N . GLY A 1 109 ? -13.366 -5.731 17.952 1.00 84.12 109 GLY A N 1
ATOM 889 C CA . GLY A 1 109 ? -13.198 -5.150 19.284 1.00 84.12 109 GLY A CA 1
ATOM 890 C C . GLY A 1 109 ? -11.934 -5.632 19.999 1.00 84.12 109 GLY A C 1
ATOM 891 O O . GLY A 1 109 ? -11.402 -6.705 19.709 1.00 84.12 109 GLY A O 1
ATOM 892 N N . ALA A 1 110 ? -11.424 -4.816 20.924 1.00 86.12 110 ALA A N 1
ATOM 893 C CA . ALA A 1 110 ? -10.166 -5.089 21.617 1.00 86.12 110 ALA A CA 1
ATOM 894 C C . ALA A 1 110 ? -10.260 -6.303 22.550 1.00 86.12 110 ALA A C 1
ATOM 896 O O . ALA A 1 110 ? -9.265 -7.004 22.750 1.00 86.12 110 ALA A O 1
ATOM 897 N N . LYS A 1 111 ? -11.455 -6.618 23.067 1.00 85.62 111 LYS A N 1
ATOM 898 C CA . LYS A 1 111 ? -11.637 -7.789 23.937 1.00 85.62 111 LYS A CA 1
ATOM 899 C C . LYS A 1 111 ? -11.334 -9.100 23.207 1.00 85.62 111 LYS A C 1
ATOM 901 O O . LYS A 1 111 ? -10.716 -9.997 23.773 1.00 85.62 111 LYS A O 1
ATOM 906 N N . ASN A 1 112 ? -11.674 -9.170 21.921 1.00 83.62 112 ASN A N 1
ATOM 907 C CA . ASN A 1 112 ? -11.408 -10.336 21.077 1.00 83.62 112 ASN A CA 1
ATOM 908 C C . ASN A 1 112 ? -9.922 -10.509 20.732 1.00 83.62 112 ASN A C 1
ATOM 910 O O . ASN A 1 112 ? -9.519 -11.573 20.275 1.00 83.62 112 ASN A O 1
ATOM 914 N N . SER A 1 113 ? -9.096 -9.488 20.967 1.00 81.69 113 SER A N 1
ATOM 915 C CA . SER A 1 113 ? -7.635 -9.563 20.845 1.00 81.69 113 SER A CA 1
ATOM 916 C C . SER A 1 113 ? -6.931 -9.826 22.180 1.00 81.69 113 SER A C 1
ATOM 918 O O . SER A 1 113 ? -5.710 -9.722 22.248 1.00 81.69 113 SER A O 1
ATOM 920 N N . GLY A 1 114 ? -7.682 -10.149 23.240 1.00 84.62 114 GLY A N 1
ATOM 921 C CA . GLY A 1 114 ? -7.134 -10.479 24.558 1.00 84.62 114 GLY A CA 1
ATOM 922 C C . GLY A 1 114 ? -6.921 -9.282 25.489 1.00 84.62 114 GLY A C 1
ATOM 923 O O . GLY A 1 114 ? -6.281 -9.432 26.527 1.00 84.62 114 GLY A O 1
ATOM 924 N N . TYR A 1 115 ? -7.447 -8.096 25.162 1.00 86.25 115 TYR A N 1
ATOM 925 C CA . TYR A 1 115 ? -7.407 -6.945 26.071 1.00 86.25 115 TYR A CA 1
ATOM 926 C C . TYR A 1 115 ? -8.586 -6.963 27.057 1.00 86.25 115 TYR A C 1
ATOM 928 O O . TYR A 1 115 ? -9.680 -7.426 26.745 1.00 86.25 115 TYR A O 1
ATOM 936 N N . SER A 1 116 ? -8.387 -6.407 28.256 1.00 82.00 116 SER A N 1
ATOM 937 C CA . SER A 1 116 ? -9.405 -6.397 29.321 1.00 82.00 116 SER A CA 1
ATOM 938 C C . SER A 1 116 ? -10.638 -5.544 29.001 1.00 82.00 116 SER A C 1
ATOM 940 O O . SER A 1 116 ? -11.743 -5.859 29.439 1.00 82.00 116 SER A O 1
ATOM 942 N N . THR A 1 117 ? -10.466 -4.466 28.231 1.00 84.00 117 THR A N 1
ATOM 943 C CA . THR A 1 117 ? -11.547 -3.555 27.836 1.00 84.00 117 THR A CA 1
ATOM 944 C C . THR A 1 117 ? -11.661 -3.483 26.323 1.00 84.00 117 THR A C 1
ATOM 946 O O . THR A 1 117 ? -10.651 -3.534 25.626 1.00 84.00 117 THR A O 1
ATOM 949 N N . ASP A 1 118 ? -12.882 -3.296 25.816 1.00 82.12 118 ASP A N 1
ATOM 950 C CA . ASP A 1 118 ? -13.159 -3.301 24.371 1.00 82.12 118 ASP A CA 1
ATOM 951 C C . ASP A 1 118 ? -12.745 -2.005 23.644 1.00 82.12 118 ASP A C 1
ATOM 953 O O . ASP A 1 118 ? -12.837 -1.894 22.423 1.00 82.12 118 ASP A O 1
ATOM 957 N N . LYS A 1 119 ? -12.232 -1.025 24.398 1.00 82.25 119 LYS A N 1
ATOM 958 C CA . LYS A 1 119 ? -11.758 0.253 23.869 1.00 82.25 119 LYS A CA 1
ATOM 959 C C . LYS A 1 119 ? -10.382 0.101 23.235 1.00 82.25 119 LYS A C 1
ATOM 961 O O . LYS A 1 119 ? -9.407 -0.265 23.900 1.00 82.25 119 LYS A O 1
ATOM 966 N N . TRP A 1 120 ? -10.275 0.464 21.966 1.00 86.56 120 TRP A N 1
ATOM 967 C CA . TRP A 1 120 ? -8.980 0.580 21.319 1.00 86.56 120 TRP A CA 1
ATOM 968 C C . TRP A 1 120 ? -8.263 1.855 21.770 1.00 86.56 120 TRP A C 1
ATOM 970 O O . TRP A 1 120 ? -8.856 2.924 21.887 1.00 86.56 120 TRP A O 1
ATOM 980 N N . THR A 1 121 ? -6.961 1.756 22.008 1.00 86.56 121 THR A N 1
ATOM 981 C CA . THR A 1 121 ? -6.077 2.911 22.203 1.00 86.56 121 THR A CA 1
ATOM 982 C C . THR A 1 121 ? -4.930 2.809 21.209 1.00 86.56 121 THR A C 1
ATOM 984 O O . THR A 1 121 ? -4.602 1.709 20.759 1.00 86.56 121 THR A O 1
ATOM 987 N N . LEU A 1 122 ? -4.295 3.936 20.868 1.00 87.31 122 LEU A N 1
ATOM 988 C CA . LEU A 1 122 ? -3.172 3.931 19.924 1.00 87.31 122 LEU A CA 1
ATOM 989 C C . LEU A 1 122 ? -2.048 2.986 20.372 1.00 87.31 122 LEU A C 1
ATOM 991 O O . LEU A 1 122 ? -1.512 2.270 19.535 1.00 87.31 122 LEU A O 1
ATOM 995 N N . SER A 1 123 ? -1.747 2.924 21.674 1.00 87.94 123 SER A N 1
ATOM 996 C CA . SER A 1 123 ? -0.737 2.008 22.223 1.00 87.94 123 SER A CA 1
ATOM 997 C C . SER A 1 123 ? -1.126 0.538 22.055 1.00 87.94 123 SER A C 1
ATOM 999 O O . SER A 1 123 ? -0.306 -0.257 21.624 1.00 87.94 123 SER A O 1
ATOM 1001 N N . ARG A 1 124 ? -2.393 0.170 22.300 1.00 89.62 124 ARG A N 1
ATOM 1002 C CA . ARG A 1 124 ? -2.850 -1.218 22.104 1.00 89.62 124 ARG A CA 1
ATOM 1003 C C . ARG A 1 124 ? -2.758 -1.640 20.644 1.00 89.62 124 ARG A C 1
ATOM 1005 O O . ARG A 1 124 ? -2.345 -2.753 20.351 1.00 89.62 124 ARG A O 1
ATOM 1012 N N . ILE A 1 125 ? -3.118 -0.744 19.725 1.00 89.38 125 ILE A N 1
ATOM 1013 C CA . ILE A 1 125 ? -3.007 -1.027 18.292 1.00 89.38 125 ILE A CA 1
ATOM 1014 C C . ILE A 1 125 ? -1.532 -1.096 17.872 1.00 89.38 125 ILE A C 1
ATOM 1016 O O . ILE A 1 125 ? -1.172 -1.948 17.065 1.00 89.38 125 ILE A O 1
ATOM 1020 N N . GLN A 1 126 ? -0.675 -0.244 18.438 1.00 91.69 126 GLN A N 1
ATOM 1021 C CA . GLN A 1 126 ? 0.771 -0.303 18.232 1.00 91.69 126 GLN A CA 1
ATOM 1022 C C . GLN A 1 126 ? 1.328 -1.667 18.653 1.00 91.69 126 GLN A C 1
ATOM 1024 O O . GLN A 1 126 ? 1.972 -2.318 17.838 1.00 91.69 126 GLN A O 1
ATOM 1029 N N . ASP A 1 127 ? 1.018 -2.126 19.867 1.00 89.56 127 ASP A N 1
ATOM 1030 C CA . ASP A 1 127 ? 1.467 -3.422 20.388 1.00 89.56 127 ASP A CA 1
ATOM 1031 C C . ASP A 1 127 ? 0.940 -4.591 19.549 1.00 89.56 127 ASP A C 1
ATOM 1033 O O . ASP A 1 127 ? 1.660 -5.554 19.289 1.00 89.56 127 ASP A O 1
ATOM 1037 N N . LEU A 1 128 ? -0.314 -4.504 19.101 1.00 90.19 128 LEU A N 1
ATOM 1038 C CA . LEU A 1 128 ? -0.929 -5.512 18.244 1.00 90.19 128 LEU A CA 1
ATOM 1039 C C . LEU A 1 128 ? -0.196 -5.623 16.899 1.00 90.19 128 LEU A C 1
ATOM 1041 O O . LEU A 1 128 ? 0.146 -6.726 16.479 1.00 90.19 128 LEU A O 1
ATOM 1045 N N . ILE A 1 129 ? 0.068 -4.491 16.238 1.00 89.94 129 ILE A N 1
ATOM 1046 C CA . ILE A 1 129 ? 0.794 -4.459 14.959 1.00 89.94 129 ILE A CA 1
ATOM 1047 C C . ILE A 1 129 ? 2.243 -4.917 15.157 1.00 89.94 129 ILE A C 1
ATOM 1049 O O . ILE A 1 129 ? 2.762 -5.672 14.337 1.00 89.94 129 ILE A O 1
ATOM 1053 N N . GLN A 1 130 ? 2.874 -4.509 16.260 1.00 90.19 130 GLN A N 1
ATOM 1054 C CA . GLN A 1 130 ? 4.234 -4.905 16.617 1.00 90.19 130 GLN A CA 1
ATOM 1055 C C . GLN A 1 130 ? 4.376 -6.419 16.779 1.00 90.19 130 GLN A C 1
ATOM 1057 O O . GLN A 1 130 ? 5.371 -6.976 16.334 1.00 90.19 130 GLN A O 1
ATOM 1062 N N . LYS A 1 131 ? 3.385 -7.082 17.387 1.00 86.19 131 LYS A N 1
ATOM 1063 C CA . LYS A 1 131 ? 3.398 -8.535 17.612 1.00 86.19 131 LYS A CA 1
ATOM 1064 C C . LYS A 1 131 ? 2.994 -9.349 16.385 1.00 86.19 131 LYS A C 1
ATOM 1066 O O . LYS A 1 131 ? 3.489 -10.455 16.212 1.00 86.19 131 LYS A O 1
ATOM 1071 N N . ALA A 1 132 ? 2.056 -8.848 15.582 1.00 85.06 132 ALA A N 1
ATOM 1072 C CA . ALA A 1 132 ? 1.451 -9.632 14.505 1.00 85.06 132 ALA A CA 1
ATOM 1073 C C . ALA A 1 132 ? 2.122 -9.440 13.139 1.00 85.06 132 ALA A C 1
ATOM 1075 O O . ALA A 1 132 ? 2.066 -10.346 12.312 1.00 85.06 132 ALA A O 1
ATOM 1076 N N . CYS A 1 133 ? 2.702 -8.265 12.875 1.00 80.25 133 CYS A N 1
ATOM 1077 C CA . CYS A 1 133 ? 3.089 -7.873 11.516 1.00 80.25 133 CYS A CA 1
ATOM 1078 C C . CYS A 1 133 ? 4.573 -7.526 11.350 1.00 80.25 133 CYS A C 1
ATOM 1080 O O . CYS A 1 133 ? 5.035 -7.445 10.216 1.00 80.25 133 CYS A O 1
ATOM 1082 N N . LEU A 1 134 ? 5.306 -7.270 12.436 1.00 80.50 134 LEU A N 1
ATOM 1083 C CA . LEU A 1 134 ? 6.674 -6.747 12.386 1.00 80.50 134 LEU A CA 1
ATOM 1084 C C . LEU A 1 134 ? 7.674 -7.788 12.895 1.00 80.50 134 LEU A C 1
ATOM 1086 O O . LEU A 1 134 ? 7.405 -8.497 13.863 1.00 80.50 134 LEU A O 1
ATOM 1090 N N . ALA A 1 135 ? 8.825 -7.876 12.227 1.00 78.44 135 ALA A N 1
ATOM 1091 C CA . ALA A 1 135 ? 9.925 -8.741 12.640 1.00 78.44 135 ALA A CA 1
ATOM 1092 C C . ALA A 1 135 ? 10.689 -8.143 13.835 1.00 78.44 135 ALA A C 1
ATOM 1094 O O . ALA A 1 135 ? 10.614 -6.939 14.104 1.00 78.44 135 ALA A O 1
ATOM 1095 N N . GLU A 1 136 ? 11.449 -8.981 14.544 1.00 73.62 136 GLU A N 1
ATOM 1096 C CA . GLU A 1 136 ? 12.285 -8.547 15.666 1.00 73.62 136 GLU A CA 1
ATOM 1097 C C . GLU A 1 136 ? 13.241 -7.421 15.231 1.00 73.62 136 GLU A C 1
ATOM 1099 O O . GLU A 1 136 ? 14.035 -7.576 14.304 1.00 73.62 136 GLU A O 1
ATOM 1104 N N . GLY A 1 137 ? 13.129 -6.257 15.882 1.00 75.19 137 GLY A N 1
ATOM 1105 C CA . GLY A 1 137 ? 13.941 -5.064 15.607 1.00 75.19 137 GLY A CA 1
ATOM 1106 C C . GLY A 1 137 ? 13.254 -3.964 14.786 1.00 75.19 137 GLY A C 1
ATOM 1107 O O . GLY A 1 137 ? 13.721 -2.824 14.798 1.00 75.19 137 GLY A O 1
ATOM 1108 N N . GLU A 1 138 ? 12.123 -4.233 14.130 1.00 82.62 138 GLU A N 1
ATOM 1109 C CA . GLU A 1 138 ? 11.351 -3.184 13.455 1.00 82.62 138 GLU A CA 1
ATOM 1110 C C . GLU A 1 138 ? 10.352 -2.554 14.420 1.00 82.62 138 GLU A C 1
ATOM 1112 O O . GLU A 1 138 ? 9.450 -3.228 14.900 1.00 82.62 138 GLU A O 1
ATOM 1117 N N . THR A 1 139 ? 10.475 -1.255 14.697 1.00 85.00 139 THR A N 1
ATOM 1118 C CA . THR A 1 139 ? 9.534 -0.552 15.579 1.00 85.00 139 THR A CA 1
ATOM 1119 C C . THR A 1 139 ? 8.577 0.316 14.784 1.00 85.00 139 THR A C 1
ATOM 1121 O O . THR A 1 139 ? 8.969 1.078 13.895 1.00 85.00 139 THR A O 1
ATOM 1124 N N . ILE A 1 140 ? 7.292 0.238 15.124 1.00 85.56 140 ILE A N 1
ATOM 1125 C CA . ILE A 1 140 ? 6.288 1.134 14.558 1.00 85.56 140 ILE A CA 1
ATOM 1126 C C . ILE A 1 140 ? 6.013 2.314 15.480 1.00 85.56 140 ILE A C 1
ATOM 1128 O O . ILE A 1 140 ? 5.703 2.153 16.658 1.00 85.56 140 ILE A O 1
ATOM 1132 N N . SER A 1 141 ? 6.105 3.529 14.936 1.00 88.94 141 SER A N 1
ATOM 1133 C CA . SER A 1 141 ? 5.778 4.742 15.683 1.00 88.94 141 SER A CA 1
ATOM 1134 C C . SER A 1 141 ? 4.265 4.916 15.835 1.00 88.94 141 SER A C 1
ATOM 1136 O O . SER A 1 141 ? 3.486 4.593 14.933 1.00 88.94 141 SER A O 1
ATOM 1138 N N . ARG A 1 142 ? 3.833 5.519 16.950 1.00 88.75 142 ARG A N 1
ATOM 1139 C CA . ARG A 1 142 ? 2.417 5.861 17.199 1.00 88.75 142 ARG A CA 1
ATOM 1140 C C . ARG A 1 142 ? 1.809 6.699 16.072 1.00 88.75 142 ARG A C 1
ATOM 1142 O O . ARG A 1 142 ? 0.658 6.492 15.700 1.00 88.75 142 ARG A O 1
ATOM 1149 N N . THR A 1 143 ? 2.593 7.604 15.485 1.00 89.81 143 THR A N 1
ATOM 1150 C CA . THR A 1 143 ? 2.175 8.429 14.343 1.00 89.81 143 THR A CA 1
ATOM 1151 C C . THR A 1 143 ? 1.887 7.581 13.106 1.00 89.81 143 THR A C 1
ATOM 1153 O O . THR A 1 143 ? 0.902 7.823 12.409 1.00 89.81 143 THR A O 1
ATOM 1156 N N . GLN A 1 144 ? 2.716 6.569 12.838 1.00 88.00 144 GLN A N 1
ATOM 1157 C CA . GLN A 1 144 ? 2.512 5.653 11.718 1.00 88.00 144 GLN A CA 1
ATOM 1158 C C . GLN A 1 144 ? 1.250 4.806 11.921 1.00 88.00 144 GLN A C 1
ATOM 1160 O O . GLN A 1 144 ? 0.467 4.643 10.985 1.00 88.00 144 GLN A O 1
ATOM 1165 N N . VAL A 1 145 ? 1.015 4.329 13.148 1.00 90.06 145 VAL A N 1
ATOM 1166 C CA . VAL A 1 145 ? -0.217 3.619 13.532 1.00 90.06 145 VAL A CA 1
ATOM 1167 C C . VAL A 1 145 ? -1.442 4.504 13.302 1.00 90.06 145 VAL A C 1
ATOM 1169 O O . VAL A 1 145 ? -2.366 4.100 12.603 1.00 90.06 145 VAL A O 1
ATOM 1172 N N . MET A 1 146 ? -1.425 5.740 13.806 1.00 88.50 146 MET A N 1
ATOM 1173 C CA . MET A 1 146 ? -2.530 6.688 13.643 1.00 88.50 146 MET A CA 1
ATOM 1174 C C . MET A 1 146 ? -2.846 6.963 12.167 1.00 88.50 146 MET A C 1
ATOM 1176 O O . MET A 1 146 ? -4.004 6.870 11.767 1.00 88.50 146 MET A O 1
ATOM 1180 N N . ARG A 1 147 ? -1.825 7.233 11.341 1.00 89.12 147 ARG A N 1
ATOM 1181 C CA . ARG A 1 147 ? -1.999 7.427 9.889 1.00 89.12 147 ARG A CA 1
ATOM 1182 C C . ARG A 1 147 ? -2.592 6.192 9.219 1.00 89.12 147 ARG A C 1
ATOM 1184 O O . ARG A 1 147 ? -3.487 6.313 8.393 1.00 89.12 147 ARG A O 1
ATOM 1191 N N . THR A 1 148 ? -2.124 5.009 9.606 1.00 89.50 148 THR A N 1
ATOM 1192 C CA . THR A 1 148 ? -2.617 3.737 9.065 1.00 89.50 148 THR A CA 1
ATOM 1193 C C . THR A 1 148 ? -4.101 3.537 9.376 1.00 89.50 148 THR A C 1
ATOM 1195 O O . THR A 1 148 ? -4.878 3.175 8.500 1.00 89.50 148 THR A O 1
ATOM 1198 N N . ILE A 1 149 ? -4.512 3.816 10.611 1.00 88.69 149 ILE A N 1
ATOM 1199 C CA . ILE A 1 149 ? -5.905 3.704 11.063 1.00 88.69 149 ILE A CA 1
ATOM 1200 C C . ILE A 1 149 ? -6.806 4.715 10.335 1.00 88.69 149 ILE A C 1
ATOM 1202 O O . ILE A 1 149 ? -7.895 4.353 9.891 1.00 88.69 149 ILE A O 1
ATOM 1206 N N . GLN A 1 150 ? -6.335 5.951 10.147 1.00 86.50 150 GLN A N 1
ATOM 1207 C CA . GLN A 1 150 ? -7.045 6.975 9.372 1.00 86.50 150 GLN A CA 1
ATOM 1208 C C . GLN A 1 150 ? -7.202 6.567 7.899 1.00 86.50 150 GLN A C 1
ATOM 1210 O O . GLN A 1 150 ? -8.288 6.700 7.344 1.00 86.50 150 GLN A O 1
ATOM 1215 N N . GLU A 1 151 ? -6.162 5.998 7.275 1.00 86.06 151 GLU A N 1
ATOM 1216 C CA . GLU A 1 151 ? -6.243 5.443 5.912 1.00 86.06 151 GLU A CA 1
ATOM 1217 C C . GLU A 1 151 ? -7.245 4.279 5.805 1.00 86.06 151 GLU A C 1
ATOM 1219 O O . GLU A 1 151 ? -7.853 4.081 4.753 1.00 86.06 151 GLU A O 1
ATOM 1224 N N . LEU A 1 152 ? -7.437 3.513 6.884 1.00 87.12 152 LEU A N 1
ATOM 1225 C CA . LEU A 1 152 ? -8.434 2.438 6.966 1.00 87.12 152 LEU A CA 1
ATOM 1226 C C . LEU A 1 152 ? -9.873 2.944 7.174 1.00 87.12 152 LEU A C 1
ATOM 1228 O O . LEU A 1 152 ? -10.810 2.134 7.101 1.00 87.12 152 LEU A O 1
ATOM 1232 N N . GLY A 1 153 ? -10.031 4.253 7.389 1.00 84.75 153 GLY A N 1
ATOM 1233 C CA . GLY A 1 153 ? -11.301 4.929 7.614 1.00 84.75 153 GLY A CA 1
ATOM 1234 C C . GLY A 1 153 ? -11.755 4.888 9.066 1.00 84.75 153 GLY A C 1
ATOM 1235 O O . GLY A 1 153 ? -12.946 4.892 9.301 1.00 84.75 153 GLY A O 1
ATOM 1236 N N . PHE A 1 154 ? -10.863 4.788 10.054 1.00 84.38 154 PHE A N 1
ATOM 1237 C CA . PHE A 1 154 ? -11.255 4.844 11.467 1.00 84.38 154 PHE A CA 1
ATOM 1238 C C . PHE A 1 154 ? -10.885 6.195 12.092 1.00 84.38 154 PHE A C 1
ATOM 1240 O O . PHE A 1 154 ? -9.746 6.654 11.987 1.00 84.38 154 PHE A O 1
ATOM 1247 N N . GLY A 1 155 ? -11.843 6.814 12.781 1.00 78.38 155 GLY A N 1
ATOM 1248 C CA . GLY A 1 155 ? -11.681 8.067 13.516 1.00 78.38 155 GLY A CA 1
ATOM 1249 C C . GLY A 1 155 ? -11.823 7.881 15.028 1.00 78.38 155 GLY A C 1
ATOM 1250 O O . GLY A 1 155 ? -12.632 7.075 15.491 1.00 78.38 155 GLY A O 1
ATOM 1251 N N . CYS A 1 156 ? -11.044 8.643 15.801 1.00 71.19 156 CYS A N 1
ATOM 1252 C CA . CYS A 1 156 ? -11.179 8.749 17.263 1.00 71.19 156 CYS A CA 1
ATOM 1253 C C . CYS A 1 156 ? -12.188 9.816 17.703 1.00 71.19 156 CYS A C 1
ATOM 1255 O O . CYS A 1 156 ? -12.558 9.856 18.877 1.00 71.19 156 CYS A O 1
ATOM 1257 N N . ALA A 1 157 ? -12.607 10.695 16.788 1.00 75.12 157 ALA A N 1
ATOM 1258 C CA . ALA A 1 157 ? -13.497 11.803 17.100 1.00 75.12 157 ALA A CA 1
ATOM 1259 C C . ALA A 1 157 ? -14.847 11.284 17.606 1.00 75.12 157 ALA A C 1
ATOM 1261 O O . ALA A 1 157 ? -15.448 10.391 17.004 1.00 75.12 157 ALA A O 1
ATOM 1262 N N . LYS A 1 158 ? -15.315 11.855 18.720 1.00 75.00 158 LYS A N 1
ATOM 1263 C CA . LYS A 1 158 ? -16.635 11.551 19.268 1.00 75.00 158 LYS A CA 1
ATOM 1264 C C . LYS A 1 158 ? -17.703 12.012 18.259 1.00 75.00 158 LYS A C 1
ATOM 1266 O O . LYS A 1 158 ? -17.698 13.193 17.909 1.00 75.00 158 LYS A O 1
ATOM 1271 N N . PRO A 1 159 ? -18.595 11.124 17.788 1.00 74.50 159 PRO A N 1
ATOM 1272 C CA . PRO A 1 159 ? -19.680 11.510 16.889 1.00 74.50 159 PRO A CA 1
ATOM 1273 C C . PRO A 1 159 ? -20.683 12.442 17.587 1.00 74.50 159 PRO A C 1
ATOM 1275 O O . PRO A 1 159 ? -20.811 12.421 18.816 1.00 74.50 159 PRO A O 1
ATOM 1278 N N . SER A 1 160 ? -21.404 13.247 16.799 1.00 75.06 160 SER A N 1
ATOM 1279 C CA . SER A 1 160 ? -22.501 14.082 17.301 1.00 75.06 160 SER A CA 1
ATOM 1280 C C . SER A 1 160 ? -23.599 13.222 17.937 1.00 75.06 160 SER A C 1
ATOM 1282 O O . SER A 1 160 ? -23.797 12.057 17.578 1.00 75.06 160 SER A O 1
ATOM 1284 N N . SER A 1 161 ? -24.328 13.801 18.890 1.00 72.69 161 SER A N 1
ATOM 1285 C CA . SER A 1 161 ? -25.418 13.132 19.615 1.00 72.69 161 SER A CA 1
ATOM 1286 C C . SER A 1 161 ? -26.581 12.693 18.717 1.00 72.69 161 SER A C 1
ATOM 1288 O O . SER A 1 161 ? -27.338 11.805 19.102 1.00 72.69 161 SER A O 1
ATOM 1290 N N . GLU A 1 162 ? -26.706 13.273 17.523 1.00 72.31 162 GLU A N 1
ATOM 1291 C CA . GLU A 1 162 ? -27.752 12.964 16.540 1.00 72.31 162 GLU A CA 1
ATOM 1292 C C . GLU A 1 162 ? -27.662 11.517 16.022 1.00 72.31 162 GLU A C 1
ATOM 1294 O O . GLU A 1 162 ? -28.680 10.853 15.836 1.00 72.31 162 GLU A O 1
ATOM 1299 N N . ASN A 1 163 ? -26.450 10.971 15.870 1.00 76.44 163 ASN A N 1
ATOM 1300 C CA . ASN A 1 163 ? -26.235 9.615 15.361 1.00 76.44 163 ASN A CA 1
ATOM 1301 C C . ASN A 1 163 ? -26.067 8.592 16.496 1.00 76.44 163 ASN A C 1
ATOM 1303 O O . ASN A 1 163 ? -24.973 8.068 16.731 1.00 76.44 163 ASN A O 1
ATOM 1307 N N . GLN A 1 164 ? -27.166 8.254 17.179 1.00 75.44 164 GLN A N 1
ATOM 1308 C CA . GLN A 1 164 ? -27.159 7.356 18.348 1.00 75.44 164 GLN A CA 1
ATOM 1309 C C . GLN A 1 164 ? -26.484 5.993 18.099 1.00 75.44 164 GLN A C 1
ATOM 1311 O O . GLN A 1 164 ? -25.814 5.462 18.985 1.00 75.44 164 GLN A O 1
ATOM 1316 N N . ALA A 1 165 ? -26.617 5.418 16.900 1.00 75.81 165 ALA A N 1
ATOM 1317 C CA . ALA A 1 165 ? -25.987 4.139 16.559 1.00 75.81 165 ALA A CA 1
ATOM 1318 C C . ALA A 1 165 ? -24.449 4.230 16.500 1.00 75.81 165 ALA A C 1
ATOM 1320 O O . ALA A 1 165 ? -23.752 3.335 16.987 1.00 75.81 165 ALA A O 1
ATOM 1321 N N . LEU A 1 166 ? -23.912 5.324 15.944 1.00 70.31 166 LEU A N 1
ATOM 1322 C CA . LEU A 1 166 ? -22.471 5.587 15.923 1.00 70.31 166 LEU A CA 1
ATOM 1323 C C . LEU A 1 166 ? -21.956 5.916 17.322 1.00 70.31 166 LEU A C 1
ATOM 1325 O O . LEU A 1 166 ? -20.882 5.445 17.686 1.00 70.31 166 LEU A O 1
ATOM 1329 N N . LEU A 1 167 ? -22.736 6.651 18.118 1.00 71.62 167 LEU A N 1
ATOM 1330 C CA . LEU A 1 167 ? -22.388 6.976 19.498 1.00 71.62 167 LEU A CA 1
ATOM 1331 C C . LEU A 1 167 ? -22.276 5.717 20.367 1.00 71.62 167 LEU A C 1
ATOM 1333 O O . LEU A 1 167 ? -21.233 5.512 20.976 1.00 71.62 167 LEU A O 1
ATOM 1337 N N . ARG A 1 168 ? -23.262 4.808 20.330 1.00 74.00 168 ARG A N 1
ATOM 1338 C CA . ARG A 1 168 ? -23.201 3.516 21.051 1.00 74.00 168 ARG A CA 1
ATOM 1339 C C . ARG A 1 168 ? -21.985 2.683 20.641 1.00 74.00 168 ARG A C 1
ATOM 1341 O O . ARG A 1 168 ? -21.339 2.037 21.466 1.00 74.00 168 ARG A O 1
ATOM 1348 N N . LYS A 1 169 ? -21.650 2.693 19.347 1.00 72.00 169 LYS A N 1
ATOM 1349 C CA . LYS A 1 169 ? -20.484 1.981 18.810 1.00 72.00 169 LYS A CA 1
ATOM 1350 C C . LYS A 1 169 ? -19.167 2.631 19.250 1.00 72.00 169 LYS A C 1
ATOM 1352 O O . LYS A 1 169 ? -18.239 1.906 19.606 1.00 72.00 169 LYS A O 1
ATOM 1357 N N . TRP A 1 170 ? -19.103 3.962 19.279 1.00 78.44 170 TRP A N 1
ATOM 1358 C CA . TRP A 1 170 ? -17.969 4.732 19.792 1.00 78.44 170 TRP A CA 1
ATOM 1359 C C . TRP A 1 170 ? -17.784 4.540 21.301 1.00 78.44 170 TRP A C 1
ATOM 1361 O O . TRP A 1 170 ? -16.668 4.322 21.752 1.00 78.44 170 TRP A O 1
ATOM 1371 N N . GLU A 1 171 ? -18.855 4.542 22.091 1.00 73.56 171 GLU A N 1
ATOM 1372 C CA . GLU A 1 171 ? -18.792 4.311 23.541 1.00 73.56 171 GLU A CA 1
ATOM 1373 C C . GLU A 1 171 ? -18.226 2.925 23.870 1.00 73.56 171 GLU A C 1
ATOM 1375 O O . GLU A 1 171 ? -17.430 2.780 24.804 1.00 73.56 171 GLU A O 1
ATOM 1380 N N . ARG A 1 172 ? -18.580 1.923 23.053 1.00 71.44 172 ARG A N 1
ATOM 1381 C CA . ARG A 1 172 ? -18.072 0.553 23.163 1.00 71.44 172 ARG A CA 1
ATOM 1382 C C . ARG A 1 172 ? -16.611 0.420 22.714 1.00 71.44 172 ARG A C 1
ATOM 1384 O O . ARG A 1 172 ? -15.799 -0.121 23.458 1.00 71.44 172 ARG A O 1
ATOM 1391 N N . LEU A 1 173 ? -16.279 0.900 21.512 1.00 71.50 173 LEU A N 1
ATOM 1392 C CA . LEU A 1 173 ? -14.999 0.615 20.839 1.00 71.50 173 LEU A CA 1
ATOM 1393 C C . LEU A 1 173 ? -13.952 1.734 20.968 1.00 71.50 173 LEU A C 1
ATOM 1395 O O . LEU A 1 173 ? -12.767 1.501 20.737 1.00 71.50 173 LEU A O 1
ATOM 1399 N N . GLY A 1 174 ? -14.368 2.951 21.313 1.00 68.19 174 GLY A N 1
ATOM 1400 C CA . GLY A 1 174 ? -13.556 4.175 21.337 1.00 68.19 174 GLY A CA 1
ATOM 1401 C C . GLY A 1 174 ? -13.287 4.802 19.962 1.00 68.19 174 GLY A C 1
ATOM 1402 O O . GLY A 1 174 ? -12.704 5.880 19.893 1.00 68.19 174 GLY A O 1
ATOM 1403 N N . TRP A 1 175 ? -13.682 4.129 18.875 1.00 73.75 175 TRP A N 1
ATOM 1404 C CA . TRP A 1 175 ? -13.412 4.527 17.489 1.00 73.75 175 TRP A CA 1
ATOM 1405 C C . TRP A 1 175 ? -14.592 4.155 16.593 1.00 73.75 175 TRP A C 1
ATOM 1407 O O . TRP A 1 175 ? -15.280 3.159 16.838 1.00 73.75 175 TRP A O 1
ATOM 1417 N N . ILE A 1 176 ? -14.804 4.931 15.532 1.00 70.12 176 ILE A N 1
ATOM 1418 C CA . ILE A 1 176 ? -15.844 4.687 14.523 1.00 70.12 176 ILE A CA 1
ATOM 1419 C C . ILE A 1 176 ? -15.242 4.656 13.123 1.00 70.12 176 ILE A C 1
ATOM 1421 O O . ILE A 1 176 ? -14.222 5.290 12.872 1.00 70.12 176 ILE A O 1
ATOM 1425 N N . GLU A 1 177 ? -15.862 3.888 12.229 1.00 72.12 177 GLU A N 1
ATOM 1426 C CA . GLU A 1 177 ? -15.553 3.938 10.798 1.00 72.12 177 GLU A CA 1
ATOM 1427 C C . GLU A 1 177 ? -16.193 5.223 10.237 1.00 72.12 177 GLU A C 1
ATOM 1429 O O . GLU A 1 177 ? -17.395 5.413 10.431 1.00 72.12 177 GLU A O 1
ATOM 1434 N N . VAL A 1 178 ? -15.381 6.110 9.657 1.00 64.75 178 VAL A N 1
ATOM 1435 C CA . VAL A 1 178 ? -15.736 7.417 9.072 1.00 64.75 178 VAL A CA 1
ATOM 1436 C C . VAL A 1 178 ? -15.882 7.281 7.563 1.00 64.75 178 VAL A C 1
ATOM 1438 O O . VAL A 1 178 ? -15.043 6.574 6.955 1.00 64.75 178 VAL A O 1
#